Protein AF-A0A931U4Q3-F1 (afdb_monomer)

Secondary structure (DSSP, 8-state):
-GGGGTHHHH------TTSTT---HHHHTTTS-HHHHHIIIIIHHHHHHT--S-----

Nearest PDB structures (foldseek):
  8sm7-assembly2_G  TM=9.364E-01  e=1.071E-03  Paenibacillus sp. Y412MC10
  8sma-assembly2_J  TM=9.268E-01  e=5.578E-03  Litorilinea aerophila
  7pwy-assembly2_D  TM=8.506E-01  e=9.106E-01  Ho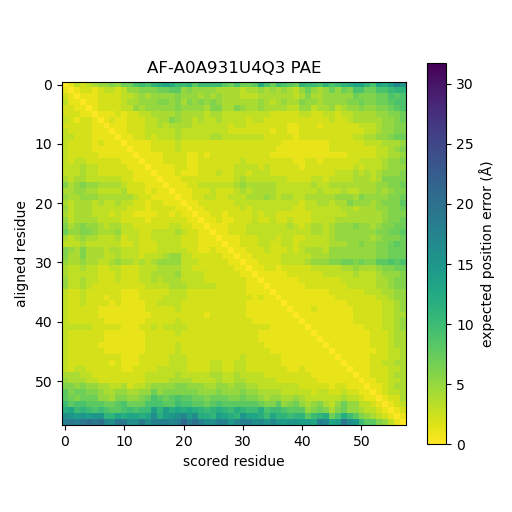mo sapiens

Foldseek 3Di:
DCVVVVVLQPAADDQPPPDPPGDDLCPPCVPPDPSSSCSRHPVNVCVVVVHDPDDDDD

Mean predicted aligned error: 3.4 Å

Sequence (58 aa):
MLEWLDGEHVLMFATDYPHWDYDDPVHVLRALPEPARQRILCDNALELYGLPPTRPAA

Solvent-accessible surfa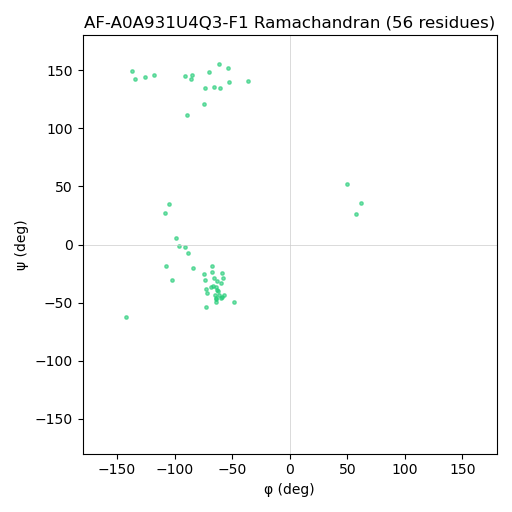ce area (backbone atoms only — not comparable to full-atom values): 3680 Å² total; per-residue (Å²): 110,53,79,82,63,45,36,54,74,66,37,65,69,72,44,60,79,88,49,95,81,46,51,51,72,72,69,76,46,63,86,49,56,71,70,45,39,50,22,21,70,43,50,39,52,31,63,75,70,71,48,72,99,71,74,82,85,130

pLDDT: mean 93.34, std 4.47, range [74.0, 97.88]

Structure (mmCIF, N/CA/C/O backbone):
data_AF-A0A931U4Q3-F1
#
_entry.id   AF-A0A931U4Q3-F1
#
loop_
_atom_site.group_PDB
_atom_site.id
_atom_site.type_symbol
_atom_site.label_atom_id
_atom_site.label_alt_id
_atom_site.label_comp_id
_atom_site.label_asym_id
_atom_site.label_entity_id
_atom_site.label_seq_id
_atom_site.pdbx_PDB_ins_code
_atom_site.Cartn_x
_atom_site.Cartn_y
_atom_site.Cartn_z
_atom_site.occupancy
_atom_site.B_iso_or_equiv
_atom_site.auth_seq_id
_atom_site.auth_comp_id
_atom_sit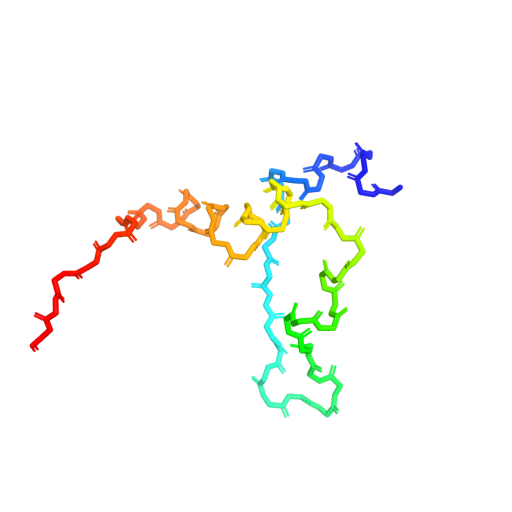e.auth_asym_id
_atom_site.auth_atom_id
_atom_site.pdbx_PDB_model_num
ATOM 1 N N . MET A 1 1 ? -3.523 3.826 -18.357 1.00 77.56 1 MET A N 1
ATOM 2 C CA . MET A 1 1 ? -4.324 2.772 -17.691 1.00 77.56 1 MET A CA 1
ATOM 3 C C . MET A 1 1 ? -4.800 3.232 -16.321 1.00 77.56 1 MET A C 1
ATOM 5 O O . MET A 1 1 ? -6.000 3.357 -16.163 1.00 77.56 1 MET A O 1
ATOM 9 N N . LEU A 1 2 ? -3.906 3.545 -15.373 1.00 86.06 2 LEU A N 1
ATOM 10 C CA . LEU A 1 2 ? -4.300 4.013 -14.031 1.00 86.06 2 LEU A CA 1
ATOM 11 C C . LEU A 1 2 ? -5.177 5.272 -14.058 1.00 86.06 2 LEU A C 1
ATOM 13 O O . LEU A 1 2 ? -6.203 5.309 -13.397 1.00 86.06 2 LEU A O 1
ATOM 17 N N . GLU A 1 3 ? -4.834 6.250 -14.895 1.00 87.94 3 GLU A N 1
ATOM 18 C CA . GLU A 1 3 ? -5.632 7.476 -15.065 1.00 87.94 3 GLU A CA 1
ATOM 19 C C . GLU A 1 3 ? -7.064 7.209 -15.550 1.00 87.94 3 GLU A C 1
ATOM 21 O O . GLU A 1 3 ? -7.988 7.913 -15.171 1.00 87.94 3 GLU A O 1
ATOM 26 N N . TRP A 1 4 ? -7.271 6.170 -16.365 1.00 92.81 4 TRP A N 1
ATOM 27 C CA . TRP A 1 4 ? -8.596 5.840 -16.902 1.00 92.81 4 TRP A CA 1
ATOM 28 C C . TRP A 1 4 ? -9.509 5.200 -15.853 1.00 92.81 4 TRP A C 1
ATOM 30 O O . TRP A 1 4 ? -10.726 5.258 -15.987 1.00 92.81 4 TRP A O 1
ATOM 40 N N . LEU A 1 5 ? -8.916 4.566 -14.840 1.00 90.81 5 LEU A N 1
ATOM 41 C CA . LEU A 1 5 ? -9.612 3.876 -13.755 1.00 90.81 5 LEU A CA 1
ATOM 42 C C . LEU A 1 5 ? -9.777 4.751 -12.511 1.00 90.81 5 LEU A C 1
ATOM 44 O O . LEU A 1 5 ? -10.309 4.264 -11.521 1.00 90.81 5 LEU A O 1
ATOM 48 N N . ASP A 1 6 ? -9.268 5.986 -12.537 1.00 92.62 6 ASP A N 1
ATOM 49 C CA . ASP A 1 6 ? -9.043 6.778 -11.326 1.00 92.62 6 ASP A CA 1
ATOM 50 C C . ASP A 1 6 ? -8.276 5.974 -10.257 1.00 92.62 6 ASP A C 1
ATOM 52 O O . ASP A 1 6 ? -8.690 5.795 -9.110 1.00 92.62 6 ASP A O 1
ATOM 56 N N . GLY A 1 7 ? -7.139 5.405 -10.673 1.00 92.25 7 GLY A N 1
ATOM 57 C CA . GLY A 1 7 ? -6.388 4.445 -9.865 1.00 92.25 7 GLY A CA 1
ATOM 58 C C . GLY A 1 7 ? -5.932 4.986 -8.507 1.00 92.25 7 GLY A C 1
ATOM 59 O O . GLY A 1 7 ? -5.753 4.202 -7.583 1.00 92.25 7 GLY A O 1
ATOM 60 N N . GLU A 1 8 ? -5.792 6.304 -8.362 1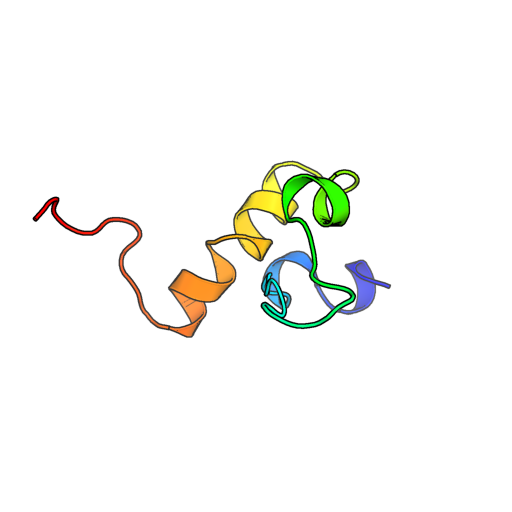.00 94.38 8 GLU A N 1
ATOM 61 C CA . GLU A 1 8 ? -5.459 6.955 -7.091 1.00 94.38 8 GLU A CA 1
ATOM 62 C C . GLU A 1 8 ? -6.569 6.815 -6.030 1.00 94.38 8 GLU A C 1
ATOM 64 O O . GLU A 1 8 ? -6.266 6.754 -4.837 1.00 94.38 8 GLU A O 1
ATOM 69 N N . HIS A 1 9 ? -7.835 6.703 -6.439 1.00 95.31 9 HIS A N 1
ATOM 70 C CA . HIS A 1 9 ? -8.982 6.607 -5.527 1.00 95.31 9 HIS A CA 1
ATOM 71 C C . HIS A 1 9 ? -9.595 5.203 -5.477 1.00 95.31 9 HIS A C 1
ATOM 73 O O . HIS A 1 9 ? -10.300 4.877 -4.525 1.00 95.31 9 HIS A O 1
ATOM 79 N N . VAL A 1 10 ? -9.324 4.362 -6.479 1.00 95.06 10 VAL A N 1
ATOM 80 C CA . VAL A 1 10 ? -9.939 3.030 -6.597 1.00 95.06 10 VAL A CA 1
ATOM 81 C C . VAL A 1 10 ? -9.002 1.895 -6.169 1.00 95.06 10 VAL A C 1
ATOM 83 O O . VAL A 1 10 ? -9.474 0.867 -5.684 1.00 95.06 10 VAL A O 1
ATOM 86 N N . LEU A 1 11 ? -7.682 2.033 -6.338 1.00 95.56 11 LEU A N 1
ATOM 87 C CA . LEU A 1 11 ? -6.748 0.939 -6.046 1.00 95.56 11 LEU A CA 1
ATOM 88 C C . LEU A 1 11 ? -6.353 0.876 -4.570 1.00 95.56 11 LEU A C 1
ATOM 90 O O . LEU A 1 11 ? -6.153 1.895 -3.917 1.00 95.56 11 LEU A O 1
ATOM 94 N N . MET A 1 12 ? -6.143 -0.341 -4.077 1.00 96.31 12 MET A N 1
ATOM 95 C CA . MET A 1 12 ? -5.523 -0.613 -2.782 1.00 96.31 12 MET A CA 1
ATOM 96 C C . MET A 1 12 ? -4.340 -1.550 -2.979 1.00 96.31 12 MET A C 1
ATOM 98 O O . MET A 1 12 ? -4.390 -2.459 -3.809 1.00 96.31 12 MET A O 1
ATOM 102 N N . PHE A 1 13 ? -3.289 -1.339 -2.198 1.00 96.38 13 PHE A N 1
ATOM 103 C CA . PHE A 1 13 ? -2.166 -2.254 -2.143 1.00 96.38 13 PHE A CA 1
ATOM 104 C C . PHE A 1 13 ? -2.540 -3.530 -1.376 1.00 96.38 13 PHE A C 1
ATOM 106 O O . PHE A 1 13 ? -3.116 -3.478 -0.289 1.00 96.38 13 PHE A O 1
ATOM 113 N N . ALA A 1 14 ? -2.162 -4.676 -1.932 1.00 96.19 14 ALA A N 1
ATOM 114 C CA . ALA A 1 14 ? -2.170 -5.965 -1.265 1.00 96.19 14 ALA A CA 1
ATOM 115 C C . ALA A 1 14 ? -0.844 -6.650 -1.582 1.00 96.19 14 ALA A C 1
ATOM 117 O O . ALA A 1 14 ? -0.332 -6.520 -2.687 1.00 96.19 14 ALA A O 1
ATOM 118 N N . THR A 1 15 ? -0.284 -7.352 -0.607 1.00 96.31 15 THR A N 1
ATOM 119 C CA . THR A 1 15 ? 1.034 -7.962 -0.769 1.00 96.31 15 THR A CA 1
ATOM 120 C C . THR A 1 15 ? 1.011 -9.320 -1.462 1.00 96.31 15 THR A C 1
ATOM 122 O O . THR A 1 15 ? 2.042 -9.811 -1.905 1.00 96.31 15 THR A O 1
ATOM 125 N N . ASP A 1 16 ? -0.153 -9.968 -1.459 1.00 95.50 16 ASP A N 1
ATOM 126 C CA . ASP A 1 16 ? -0.336 -11.351 -1.898 1.00 95.50 16 ASP A CA 1
ATOM 127 C C . ASP A 1 16 ? 0.536 -12.382 -1.145 1.00 95.50 16 ASP A C 1
ATOM 129 O O . ASP A 1 16 ? 0.866 -13.457 -1.636 1.00 95.50 16 ASP A O 1
ATOM 133 N N . TYR A 1 17 ? 0.928 -12.085 0.099 1.00 92.88 17 TYR A N 1
ATOM 134 C CA . TYR A 1 17 ? 1.663 -13.043 0.931 1.00 92.88 17 TYR A CA 1
ATOM 135 C C . TYR A 1 17 ? 0.798 -14.271 1.276 1.00 92.88 17 TYR A C 1
ATOM 137 O O . TYR A 1 17 ? -0.330 -14.082 1.740 1.00 92.88 17 TYR A O 1
ATOM 145 N N . PRO A 1 18 ? 1.309 -15.521 1.186 1.00 96.00 18 PRO A N 1
ATOM 146 C CA . PRO A 1 18 ? 2.696 -15.942 0.941 1.00 96.00 18 PRO A CA 1
ATOM 147 C C . PRO A 1 18 ? 2.952 -16.472 -0.485 1.00 96.00 18 PRO A C 1
ATOM 149 O O . PRO A 1 18 ? 3.709 -17.434 -0.648 1.00 96.00 18 PRO A O 1
ATOM 152 N N . HIS A 1 19 ? 2.296 -15.927 -1.512 1.00 97.25 19 HIS A N 1
ATOM 153 C CA . HIS A 1 19 ? 2.513 -16.381 -2.885 1.00 97.25 19 HIS A 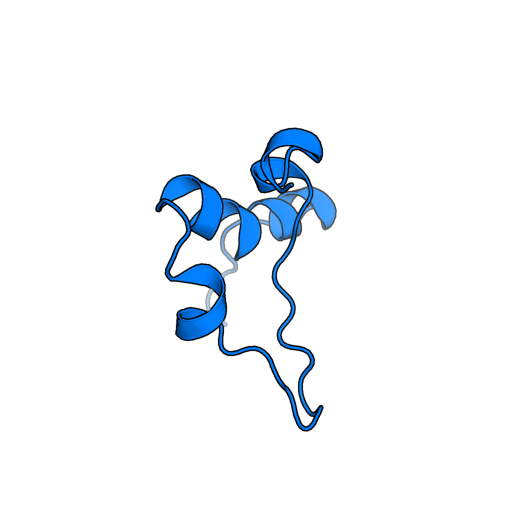CA 1
ATOM 154 C C . HIS A 1 19 ? 3.965 -16.162 -3.339 1.00 97.25 19 HIS A C 1
ATOM 156 O O . HIS A 1 19 ? 4.711 -15.349 -2.791 1.00 97.25 19 HIS A O 1
ATOM 162 N N . TRP A 1 20 ? 4.393 -16.965 -4.315 1.00 96.12 20 TRP A N 1
ATOM 163 C CA . TRP A 1 20 ? 5.789 -17.020 -4.767 1.00 96.12 20 TRP A CA 1
ATOM 164 C C . TRP A 1 20 ? 6.241 -15.728 -5.467 1.00 96.12 20 TRP A C 1
ATOM 166 O O . TRP A 1 20 ? 7.435 -15.435 -5.500 1.00 96.12 20 TRP A O 1
ATOM 176 N N . ASP A 1 21 ? 5.288 -14.976 -6.006 1.00 94.69 21 ASP A N 1
ATOM 177 C CA . ASP A 1 21 ? 5.409 -13.704 -6.713 1.00 94.69 21 ASP A CA 1
ATOM 178 C C . ASP A 1 21 ? 4.870 -12.520 -5.895 1.00 94.69 21 ASP A C 1
ATOM 180 O O . ASP A 1 21 ? 4.479 -11.511 -6.468 1.00 94.69 21 ASP A O 1
ATOM 184 N N . TYR A 1 22 ? 4.895 -12.638 -4.560 1.00 96.38 22 TYR A N 1
ATOM 185 C CA . TYR A 1 22 ? 4.572 -11.575 -3.601 1.00 96.38 22 TYR A CA 1
ATOM 186 C C . TYR A 1 22 ? 5.033 -10.173 -4.046 1.00 96.38 22 TYR A C 1
ATOM 188 O O . TYR A 1 22 ? 6.166 -9.972 -4.500 1.00 96.38 22 TYR A O 1
ATOM 196 N N . ASP A 1 23 ? 4.185 -9.184 -3.777 1.00 95.75 23 ASP A N 1
ATOM 197 C CA . ASP A 1 23 ? 4.412 -7.784 -4.110 1.00 95.75 23 ASP A CA 1
ATOM 198 C C . ASP A 1 23 ? 5.151 -7.032 -2.990 1.00 95.75 23 ASP A C 1
ATOM 200 O O . ASP A 1 23 ? 4.608 -6.744 -1.919 1.00 95.75 23 ASP A O 1
ATOM 204 N N . ASP A 1 24 ? 6.401 -6.634 -3.251 1.00 94.25 24 ASP A N 1
ATOM 205 C CA . ASP A 1 24 ? 7.132 -5.718 -2.371 1.00 94.25 24 ASP A CA 1
ATOM 206 C C . ASP A 1 24 ? 6.598 -4.275 -2.522 1.00 94.25 24 ASP A C 1
ATOM 208 O O . ASP A 1 24 ? 6.671 -3.704 -3.619 1.00 94.25 24 ASP A O 1
ATOM 212 N N . PRO A 1 25 ? 6.097 -3.637 -1.441 1.00 91.12 25 PRO A N 1
ATOM 213 C CA . PRO A 1 25 ? 5.470 -2.314 -1.521 1.00 91.12 25 PRO A CA 1
ATOM 214 C C . PRO A 1 25 ? 6.433 -1.213 -1.976 1.00 91.12 25 PRO A C 1
ATOM 216 O O . PRO A 1 25 ? 6.014 -0.254 -2.628 1.00 91.12 25 PRO A O 1
ATOM 219 N N . VAL A 1 26 ? 7.724 -1.335 -1.648 1.00 89.56 26 VAL A N 1
ATOM 220 C CA . VAL A 1 26 ? 8.754 -0.373 -2.057 1.00 89.56 26 VAL A CA 1
ATOM 221 C C . VAL A 1 26 ? 9.040 -0.531 -3.545 1.00 89.56 26 VAL A C 1
ATOM 223 O O . VAL A 1 26 ? 9.228 0.464 -4.244 1.00 89.56 26 VAL A O 1
ATOM 226 N N . HIS A 1 27 ? 9.046 -1.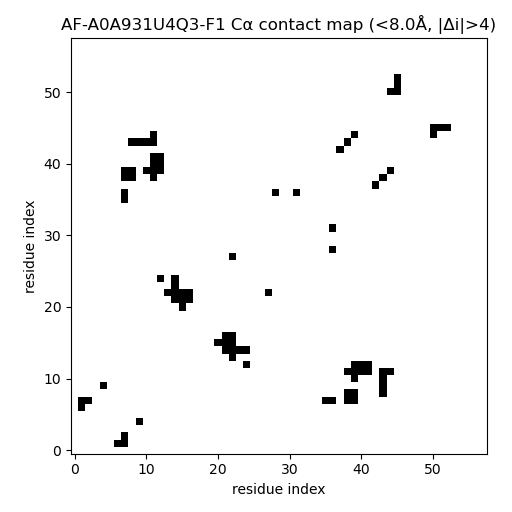766 -4.048 1.00 92.56 27 HIS A N 1
ATOM 227 C CA . HIS A 1 27 ? 9.297 -2.047 -5.453 1.00 92.56 27 HIS A CA 1
ATOM 228 C C . HIS A 1 27 ? 8.121 -1.654 -6.357 1.00 92.56 27 HIS A C 1
ATOM 230 O O . HIS A 1 27 ? 8.317 -0.902 -7.317 1.00 92.56 27 HIS A O 1
ATOM 236 N N . VAL A 1 28 ? 6.912 -2.139 -6.058 1.00 92.31 28 VAL A N 1
ATOM 237 C CA . VAL A 1 28 ? 5.738 -2.045 -6.946 1.00 92.31 28 VAL A CA 1
ATOM 238 C C . VAL A 1 28 ? 5.264 -0.602 -7.120 1.00 92.31 28 VAL A C 1
ATOM 240 O O . VAL A 1 28 ? 4.883 -0.191 -8.215 1.00 92.31 28 VAL A O 1
ATOM 243 N N . LEU A 1 29 ? 5.351 0.210 -6.065 1.00 90.50 29 LEU A N 1
ATOM 244 C CA . LEU A 1 29 ? 4.818 1.574 -6.068 1.00 90.50 29 LEU A CA 1
ATOM 245 C C . LEU A 1 29 ? 5.883 2.647 -6.329 1.00 90.50 29 LEU A C 1
ATOM 247 O O . LEU A 1 29 ? 5.578 3.840 -6.291 1.00 90.50 29 LEU A O 1
ATOM 251 N N . ARG A 1 30 ? 7.126 2.252 -6.638 1.00 91.81 30 ARG A N 1
ATOM 252 C CA . ARG A 1 30 ? 8.269 3.172 -6.798 1.00 91.81 30 ARG A CA 1
ATOM 253 C C . ARG A 1 30 ? 8.069 4.255 -7.861 1.00 91.81 30 ARG A C 1
ATOM 255 O O . ARG A 1 30 ? 8.696 5.305 -7.796 1.00 91.81 30 ARG A O 1
ATOM 262 N N . ALA A 1 31 ? 7.266 3.961 -8.883 1.00 90.94 31 ALA A N 1
ATOM 263 C CA . ALA A 1 31 ? 7.038 4.844 -10.024 1.00 90.94 31 ALA A CA 1
ATOM 264 C C . ALA A 1 31 ? 5.877 5.824 -9.796 1.00 90.94 31 ALA A C 1
ATOM 266 O O . ALA A 1 31 ? 5.654 6.703 -10.627 1.00 90.94 31 ALA A O 1
ATOM 267 N N . LEU A 1 32 ? 5.127 5.668 -8.700 1.00 91.19 32 LEU A N 1
ATOM 268 C CA . LEU A 1 32 ? 3.979 6.510 -8.400 1.00 91.19 32 LEU A CA 1
ATOM 269 C C . LEU A 1 32 ? 4.403 7.792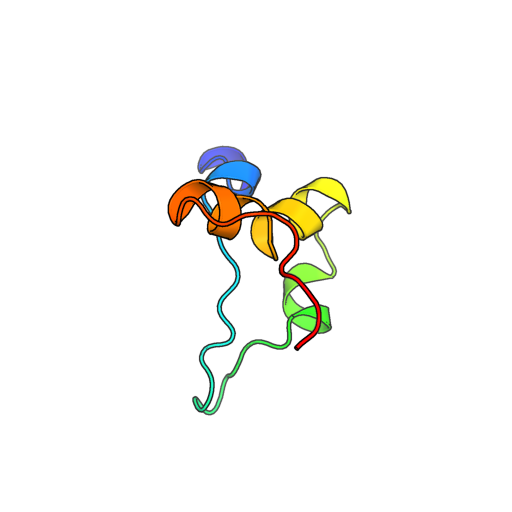 -7.666 1.00 91.19 32 LEU A C 1
ATOM 271 O O . LEU A 1 32 ? 5.269 7.736 -6.783 1.00 91.19 32 LEU A O 1
ATOM 275 N N . PRO A 1 33 ? 3.760 8.935 -7.969 1.00 93.12 33 PRO A N 1
ATOM 276 C CA . PRO A 1 33 ? 3.882 10.147 -7.166 1.00 93.12 33 PRO A CA 1
ATOM 277 C C . PRO A 1 33 ? 3.562 9.895 -5.687 1.00 93.12 33 PRO A C 1
ATOM 279 O O . PRO A 1 33 ? 2.749 9.027 -5.365 1.00 93.12 33 PRO A O 1
ATOM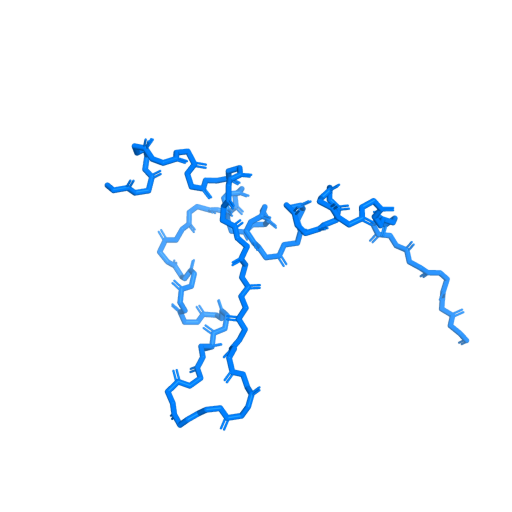 282 N N . GLU A 1 34 ? 4.154 10.695 -4.794 1.00 93.31 34 GLU A N 1
ATOM 283 C CA . GLU A 1 34 ? 3.926 10.607 -3.340 1.00 93.31 34 GLU A CA 1
ATOM 284 C C . GLU A 1 34 ? 2.438 10.536 -2.955 1.00 93.31 34 GLU A C 1
ATOM 286 O O . GLU A 1 34 ? 2.078 9.620 -2.213 1.00 93.31 34 GLU A O 1
ATOM 291 N N . PRO A 1 35 ? 1.557 11.420 -3.476 1.00 93.38 35 PRO A N 1
ATOM 292 C CA . PRO A 1 35 ? 0.152 11.432 -3.067 1.00 93.38 35 PRO A CA 1
ATOM 293 C C . PRO A 1 35 ? -0.579 10.143 -3.451 1.00 93.38 35 PRO A C 1
ATOM 295 O O . PRO A 1 35 ? -1.218 9.514 -2.610 1.00 93.38 35 PRO A O 1
ATOM 298 N N . ALA A 1 36 ? -0.398 9.687 -4.694 1.00 94.12 36 ALA A N 1
ATOM 299 C CA . ALA A 1 36 ? -1.015 8.458 -5.179 1.00 94.12 36 ALA A CA 1
ATOM 300 C C . ALA A 1 36 ? -0.518 7.230 -4.405 1.00 94.12 36 ALA A C 1
ATOM 302 O O . ALA A 1 36 ? -1.298 6.338 -4.074 1.00 94.12 36 ALA A O 1
ATOM 303 N N . ARG A 1 37 ? 0.778 7.193 -4.070 1.00 94.88 37 ARG A N 1
ATOM 304 C CA . ARG A 1 37 ? 1.350 6.098 -3.286 1.00 94.88 37 ARG A CA 1
ATOM 305 C C . ARG A 1 37 ? 0.767 6.041 -1.875 1.00 94.88 37 ARG A C 1
ATOM 307 O O . ARG A 1 37 ? 0.426 4.949 -1.430 1.00 94.88 37 ARG A O 1
ATOM 314 N N . GLN A 1 38 ? 0.621 7.182 -1.200 1.00 95.50 38 GLN A N 1
ATOM 315 C CA . GLN A 1 38 ? 0.006 7.255 0.129 1.00 95.50 38 GLN A CA 1
ATOM 316 C C . GLN A 1 38 ? -1.440 6.740 0.109 1.00 95.50 38 GLN A C 1
ATOM 318 O O . GLN A 1 38 ? -1.815 5.909 0.941 1.00 95.50 38 GLN A O 1
ATOM 323 N N . ARG A 1 39 ? -2.228 7.168 -0.883 1.00 96.69 39 ARG A N 1
ATOM 324 C CA . ARG A 1 39 ? -3.623 6.737 -1.006 1.00 96.69 39 ARG A CA 1
ATOM 325 C C . ARG A 1 39 ? -3.762 5.240 -1.258 1.00 96.69 39 ARG A C 1
ATOM 327 O O . ARG A 1 39 ? -4.538 4.577 -0.573 1.00 96.69 39 ARG A O 1
ATOM 334 N N . ILE A 1 40 ? -2.968 4.700 -2.182 1.00 96.56 40 ILE A N 1
ATOM 335 C CA . ILE A 1 40 ? -3.001 3.276 -2.540 1.00 96.56 40 ILE A CA 1
ATOM 336 C C . ILE A 1 40 ? -2.487 2.395 -1.392 1.00 96.56 40 ILE A C 1
ATOM 338 O O . ILE A 1 40 ? -3.029 1.312 -1.171 1.00 96.56 40 ILE A O 1
ATOM 342 N N . LEU A 1 41 ? -1.472 2.840 -0.643 1.00 95.75 41 LEU A N 1
ATOM 343 C CA . LEU A 1 41 ? -0.937 2.086 0.497 1.00 95.75 41 LEU A CA 1
ATOM 344 C C . LEU A 1 41 ? -1.845 2.098 1.728 1.00 95.75 41 LEU A C 1
ATOM 346 O O . LEU A 1 41 ? -1.789 1.153 2.512 1.00 95.75 41 LEU A O 1
ATOM 350 N N . CYS A 1 42 ? -2.612 3.167 1.945 1.00 95.50 42 CYS A N 1
ATOM 351 C CA . CYS A 1 42 ? -3.279 3.386 3.225 1.00 95.50 42 CYS A CA 1
ATOM 352 C C . CYS A 1 42 ? -4.676 3.992 3.075 1.00 95.50 42 CYS A C 1
ATOM 354 O O . CYS A 1 42 ? -5.658 3.357 3.462 1.00 95.50 42 CYS A O 1
ATOM 356 N N . ASP A 1 43 ? -4.781 5.204 2.522 1.00 97.25 43 ASP A N 1
ATOM 357 C CA . ASP A 1 43 ? -5.990 6.022 2.692 1.00 97.25 43 ASP A CA 1
ATOM 358 C C . ASP A 1 43 ? -7.237 5.364 2.083 1.00 97.25 43 ASP A C 1
ATOM 360 O O . ASP A 1 43 ? -8.292 5.361 2.716 1.00 97.25 43 ASP A O 1
ATOM 364 N N . ASN A 1 44 ? -7.110 4.728 0.912 1.00 97.88 44 ASN A N 1
ATOM 365 C CA . ASN A 1 44 ? -8.230 4.046 0.255 1.00 97.88 44 ASN A CA 1
ATOM 366 C C . ASN A 1 44 ? -8.748 2.864 1.095 1.00 97.88 44 ASN A C 1
ATOM 368 O O . ASN A 1 44 ? -9.953 2.631 1.165 1.00 97.88 44 ASN A O 1
ATOM 372 N N . ALA A 1 45 ? -7.857 2.143 1.782 1.00 97.69 45 ALA A N 1
ATOM 373 C CA . ALA A 1 45 ? -8.252 1.058 2.675 1.00 97.69 45 ALA A CA 1
ATOM 374 C C . ALA A 1 45 ? -8.917 1.597 3.951 1.00 97.69 45 ALA A C 1
ATOM 376 O O . ALA A 1 45 ? -9.932 1.057 4.390 1.00 97.69 45 ALA A O 1
ATOM 377 N N . LEU A 1 46 ? -8.384 2.676 4.536 1.00 97.62 46 LEU A N 1
ATOM 378 C CA . LEU A 1 46 ? -9.005 3.318 5.698 1.00 97.62 46 LEU A CA 1
ATOM 379 C C . LEU A 1 46 ? -10.429 3.790 5.384 1.00 97.62 46 LEU A C 1
ATOM 381 O O . LEU A 1 46 ? -11.339 3.536 6.173 1.00 97.62 46 LEU A O 1
ATOM 385 N N . GLU A 1 47 ? -10.620 4.430 4.229 1.00 97.38 47 GLU A N 1
ATOM 386 C CA . GLU A 1 47 ? -11.92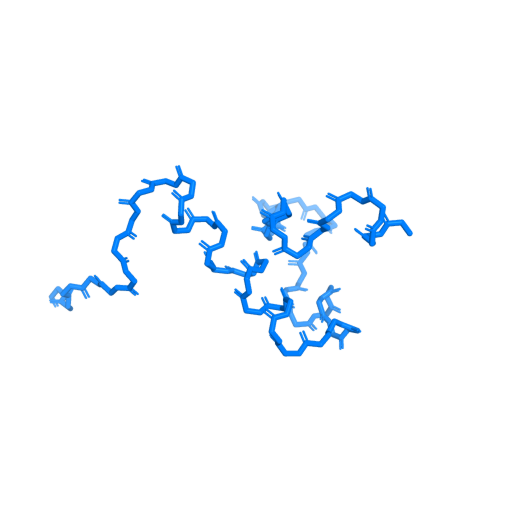0 4.911 3.759 1.00 97.38 47 GLU A CA 1
ATOM 387 C C . GLU A 1 47 ? -12.894 3.751 3.512 1.00 97.38 47 GLU A C 1
ATOM 389 O O . GLU A 1 47 ? -14.001 3.754 4.055 1.00 97.38 47 GLU A O 1
ATOM 394 N N . LEU A 1 48 ? -12.466 2.722 2.772 1.00 97.44 48 LEU A N 1
ATOM 395 C CA . LEU A 1 48 ? -13.306 1.568 2.448 1.00 97.44 48 LEU A CA 1
ATOM 396 C C . LEU A 1 48 ? -13.768 0.807 3.698 1.00 97.44 48 LEU A C 1
ATOM 398 O O . LEU A 1 48 ? -14.927 0.400 3.788 1.00 97.44 48 LEU A O 1
ATOM 402 N N . TYR A 1 49 ? -12.864 0.592 4.654 1.00 97.38 49 TYR A N 1
ATOM 403 C CA . TYR A 1 49 ? -13.149 -0.192 5.856 1.00 97.38 49 TYR A CA 1
ATOM 404 C C . TYR A 1 49 ? -13.663 0.653 7.032 1.00 97.38 49 TYR A C 1
ATOM 406 O O . TYR A 1 49 ? -13.969 0.096 8.088 1.00 97.38 49 TYR A O 1
ATOM 414 N N . GLY A 1 50 ? -13.766 1.978 6.881 1.00 97.06 50 GLY A N 1
ATOM 415 C CA . GLY A 1 50 ? -14.195 2.886 7.948 1.00 97.06 50 GLY A CA 1
ATOM 416 C C . GLY A 1 50 ? -13.257 2.884 9.161 1.00 97.06 50 GLY A C 1
ATOM 417 O O . GLY A 1 50 ? -13.718 2.960 10.303 1.00 97.06 50 GLY A O 1
ATOM 418 N N . LEU A 1 51 ? -11.949 2.744 8.933 1.00 96.06 51 LEU A N 1
ATOM 419 C CA . LEU A 1 51 ? -10.945 2.638 9.992 1.00 96.06 51 LEU A CA 1
ATOM 420 C C . LEU A 1 51 ? -10.388 4.014 10.388 1.00 96.06 51 LEU A C 1
ATOM 422 O O . LEU A 1 51 ? -10.199 4.880 9.533 1.00 96.06 51 LEU A O 1
ATOM 426 N N . PRO A 1 52 ? -10.068 4.230 11.678 1.00 94.94 52 PRO A N 1
ATOM 427 C CA . PRO A 1 52 ? -9.380 5.441 12.093 1.00 94.94 52 PRO A CA 1
ATOM 428 C C . PRO A 1 52 ? -7.922 5.428 11.595 1.00 94.94 52 PRO A C 1
ATOM 430 O O . PRO A 1 52 ? -7.296 4.367 11.554 1.00 94.94 52 PRO A O 1
ATOM 433 N N . PRO A 1 53 ? -7.333 6.599 11.294 1.00 91.56 53 PRO A N 1
ATOM 434 C CA . PRO A 1 53 ? -5.956 6.694 10.801 1.00 91.56 53 PRO A CA 1
ATOM 435 C C . PRO A 1 53 ? -4.914 6.286 11.847 1.00 91.56 53 PRO A C 1
ATOM 437 O O . PRO A 1 53 ? -3.768 5.992 11.517 1.00 91.56 53 PRO A O 1
ATOM 440 N N . THR A 1 54 ? -5.293 6.277 13.124 1.00 91.75 54 THR A N 1
ATOM 441 C CA . THR A 1 54 ? -4.445 5.833 14.223 1.00 91.75 54 THR A CA 1
ATOM 442 C C . THR A 1 54 ? -5.247 4.980 15.192 1.00 91.75 54 THR A C 1
ATOM 444 O O . THR A 1 54 ? -6.451 5.158 15.387 1.00 91.75 54 THR A O 1
ATOM 447 N N . ARG A 1 55 ? -4.555 4.038 15.829 1.00 87.88 55 ARG A N 1
ATOM 448 C CA . ARG A 1 55 ? -5.068 3.246 16.944 1.00 87.88 55 ARG A CA 1
ATOM 449 C C . ARG A 1 55 ? -4.203 3.537 18.175 1.00 87.88 55 ARG A C 1
ATOM 451 O O . ARG A 1 55 ? -2.999 3.735 18.005 1.00 87.88 55 ARG A O 1
ATOM 458 N N . PRO A 1 56 ? -4.761 3.539 19.399 1.00 89.38 56 PRO A N 1
ATOM 459 C CA . PRO A 1 56 ? -3.950 3.598 20.609 1.00 89.38 56 PRO A CA 1
ATOM 460 C C . PRO A 1 56 ? -2.870 2.510 20.614 1.00 89.38 56 PRO A C 1
ATOM 462 O O . PRO A 1 56 ? -3.134 1.367 20.215 1.00 89.38 56 PRO A O 1
ATOM 465 N N . ALA A 1 57 ? -1.670 2.868 21.077 1.00 85.12 57 ALA A N 1
ATOM 466 C CA . ALA A 1 57 ? -0.654 1.881 21.423 1.00 85.12 57 ALA A CA 1
ATOM 467 C C . ALA A 1 57 ? -1.209 0.985 22.544 1.00 85.12 57 ALA A C 1
ATOM 469 O O . ALA A 1 57 ? -1.856 1.487 23.465 1.00 85.12 57 ALA A O 1
ATOM 470 N N . ALA A 1 58 ? -1.028 -0.327 22.393 1.00 74.00 58 ALA A N 1
ATOM 471 C CA . ALA A 1 58 ? -1.450 -1.318 23.381 1.00 74.00 58 ALA A CA 1
ATOM 472 C C . ALA A 1 58 ? -0.506 -1.336 24.588 1.00 74.00 58 ALA A C 1
ATOM 474 O O . ALA A 1 58 ? 0.701 -1.076 24.382 1.00 74.00 58 ALA A O 1
#

Radius of gyration: 12.87 Å; Cα contacts (8 Å, |Δi|>4): 44; chains: 1; bounding box: 24×28×41 Å